Protein AF-A0A5K1JTM7-F1 (afdb_monomer_lite)

Foldseek 3Di:
DDPPPPPPPPDPPPPPDAAADPPDPVVVVVCVVVVHDHPPDDDDDDPPCDDPVNVVVVVVVVVDDDDDPCVVDDPVCPVVVVCVDPVVVVPDD

Sequence (93 aa):
MVEEEEEEEVRPPPPGFLPEWDGTEESFLEALATGRTLRNAPKLFVSATHTYSQQLAEQEYQKKEIRPVEEIVPKQYHEYLEVFSKEASERLP

Structure (mmCIF, N/CA/C/O backbone):
data_AF-A0A5K1JTM7-F1
#
_entry.id   AF-A0A5K1JTM7-F1
#
loop_
_atom_site.group_PDB
_atom_site.id
_atom_site.type_symbol
_atom_site.label_atom_id
_atom_site.label_alt_id
_atom_site.label_comp_id
_atom_site.label_asym_id
_atom_site.label_entity_id
_atom_site.label_seq_id
_atom_site.pdbx_PDB_ins_code
_atom_site.Cartn_x
_atom_site.Cartn_y
_atom_site.Cartn_z
_atom_site.occupancy
_atom_site.B_iso_or_equiv
_atom_site.auth_seq_id
_atom_site.auth_comp_id
_atom_site.auth_asym_id
_atom_site.auth_atom_id
_atom_site.pdbx_PDB_model_num
ATOM 1 N N . MET A 1 1 ? 24.527 2.064 -61.634 1.00 39.34 1 MET A N 1
ATOM 2 C CA . MET A 1 1 ? 24.721 1.002 -60.633 1.00 39.34 1 MET A CA 1
ATOM 3 C C . MET A 1 1 ? 23.727 1.327 -59.546 1.00 39.34 1 MET A C 1
ATOM 5 O O . MET A 1 1 ? 23.856 2.382 -58.945 1.00 39.34 1 MET A O 1
ATOM 9 N N . VAL A 1 2 ? 22.639 0.566 -59.479 1.00 43.09 2 VAL A N 1
ATOM 10 C CA . VAL A 1 2 ? 21.659 0.688 -58.397 1.00 43.09 2 VAL A CA 1
ATOM 11 C C . VAL A 1 2 ? 22.214 -0.204 -57.299 1.00 43.09 2 VAL A C 1
ATOM 13 O O . VAL A 1 2 ? 22.425 -1.388 -57.548 1.00 43.09 2 VAL A O 1
ATOM 16 N N . GLU A 1 3 ? 22.590 0.391 -56.174 1.00 47.50 3 GLU A N 1
ATOM 17 C CA . GLU A 1 3 ? 22.970 -0.353 -54.977 1.00 47.50 3 GLU A CA 1
ATOM 18 C C . GLU A 1 3 ? 21.674 -0.942 -54.417 1.00 47.50 3 GLU A C 1
ATOM 20 O O . GLU A 1 3 ? 20.799 -0.212 -53.959 1.00 47.50 3 GLU A O 1
ATOM 25 N N . GLU A 1 4 ? 21.494 -2.250 -54.593 1.00 49.47 4 GLU A N 1
ATOM 26 C CA . GLU A 1 4 ? 20.444 -3.000 -53.912 1.00 49.47 4 GLU A CA 1
ATOM 27 C C . GLU A 1 4 ? 20.849 -3.072 -52.437 1.00 49.47 4 GLU A C 1
ATOM 29 O O . GLU A 1 4 ? 21.769 -3.802 -52.071 1.00 49.47 4 GLU A O 1
ATOM 34 N N . GLU A 1 5 ? 20.213 -2.250 -51.600 1.00 50.06 5 GLU A N 1
ATOM 35 C CA . GLU A 1 5 ? 20.220 -2.450 -50.153 1.00 50.06 5 GLU A CA 1
ATOM 36 C C . GLU A 1 5 ? 19.532 -3.795 -49.888 1.00 50.06 5 GLU A C 1
ATOM 38 O O . GLU A 1 5 ? 18.318 -3.929 -50.044 1.00 50.06 5 GLU A O 1
ATOM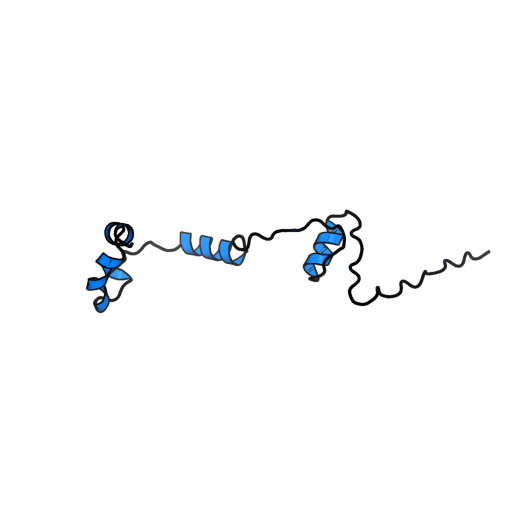 43 N N . GLU A 1 6 ? 20.317 -4.821 -49.553 1.00 51.00 6 GLU A N 1
ATOM 44 C CA . GLU A 1 6 ? 19.787 -6.063 -48.999 1.00 51.00 6 GLU A CA 1
ATOM 45 C C . GLU A 1 6 ? 19.101 -5.714 -47.671 1.00 51.00 6 GLU A C 1
ATOM 47 O O . GLU A 1 6 ? 19.757 -5.519 -46.647 1.00 51.00 6 GLU A O 1
ATOM 52 N N . GLU A 1 7 ? 17.770 -5.602 -47.689 1.00 54.34 7 GLU A N 1
ATOM 53 C CA . GLU A 1 7 ? 16.960 -5.649 -46.474 1.00 54.34 7 GLU A CA 1
ATOM 54 C C . GLU A 1 7 ? 17.216 -7.009 -45.819 1.00 54.34 7 GLU A C 1
ATOM 56 O O . GLU A 1 7 ? 16.674 -8.039 -46.229 1.00 54.34 7 GLU A O 1
ATOM 61 N N . GLU A 1 8 ? 18.106 -7.025 -44.827 1.00 58.19 8 GLU A N 1
ATOM 62 C CA . GLU A 1 8 ? 18.354 -8.194 -43.999 1.00 58.19 8 GLU A CA 1
A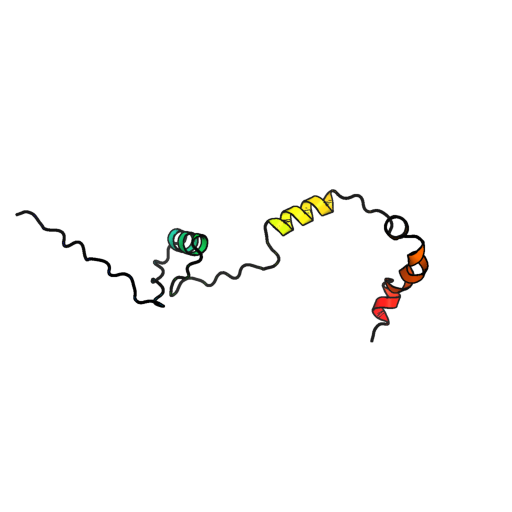TOM 63 C C . GLU A 1 8 ? 17.023 -8.549 -43.322 1.00 58.19 8 GLU A C 1
ATOM 65 O O . GLU A 1 8 ? 16.559 -7.861 -42.412 1.00 58.19 8 GLU A O 1
ATOM 70 N N . GLU A 1 9 ? 16.347 -9.579 -43.834 1.00 51.59 9 GLU A N 1
ATOM 71 C CA . GLU A 1 9 ? 15.064 -10.040 -43.318 1.00 51.59 9 GLU A CA 1
ATOM 72 C C . GLU A 1 9 ? 15.272 -10.480 -41.861 1.00 51.59 9 GLU A C 1
ATOM 74 O O . GLU A 1 9 ? 15.749 -11.588 -41.584 1.00 51.59 9 GLU A O 1
ATOM 79 N N . VAL A 1 10 ? 14.963 -9.580 -40.919 1.00 63.19 10 VAL A N 1
ATOM 80 C CA . VAL A 1 10 ? 15.103 -9.810 -39.479 1.00 63.19 10 VAL A CA 1
ATOM 81 C C . VAL A 1 10 ? 14.112 -10.895 -39.090 1.00 63.19 10 VAL A C 1
ATOM 83 O O . VAL A 1 10 ? 12.951 -10.642 -38.758 1.00 63.19 10 VAL A O 1
ATOM 86 N N . ARG A 1 11 ? 14.569 -12.146 -39.166 1.00 65.31 11 ARG A N 1
ATOM 87 C CA . ARG A 1 11 ? 13.780 -13.299 -38.744 1.00 65.31 11 ARG A CA 1
ATOM 88 C C . ARG A 1 11 ? 13.373 -13.077 -37.290 1.00 65.31 11 ARG A C 1
ATOM 90 O O . ARG A 1 11 ? 14.225 -12.698 -36.479 1.00 65.31 11 ARG A O 1
ATOM 97 N N . PRO A 1 12 ? 12.101 -13.321 -36.934 1.00 62.38 12 PRO A N 1
ATOM 98 C CA . PRO A 1 12 ? 11.675 -13.167 -35.559 1.00 62.38 12 PRO A CA 1
ATOM 99 C C . PRO A 1 12 ? 12.552 -14.059 -34.674 1.00 62.38 12 PRO A C 1
ATOM 101 O O . PRO A 1 12 ? 12.821 -15.213 -35.037 1.00 62.38 12 PRO A O 1
ATOM 104 N N . PRO A 1 13 ? 13.030 -13.535 -33.536 1.00 64.00 13 PRO A N 1
ATOM 105 C CA . PRO A 1 13 ? 13.895 -14.293 -32.658 1.00 64.00 13 PRO A CA 1
ATOM 106 C C . PRO A 1 13 ? 13.177 -15.576 -32.208 1.00 64.00 13 PRO A C 1
ATOM 108 O O . PRO A 1 13 ? 11.948 -15.581 -32.060 1.00 64.00 13 PRO A O 1
ATOM 111 N N . PRO A 1 14 ? 13.912 -16.685 -32.011 1.00 72.50 14 PRO A N 1
ATOM 112 C CA . PRO A 1 14 ? 13.304 -17.945 -31.614 1.00 72.50 14 PRO A CA 1
ATOM 113 C C . PRO A 1 14 ? 12.506 -17.769 -30.311 1.00 72.50 14 PRO A C 1
ATOM 115 O O . PRO A 1 14 ? 12.894 -16.967 -29.456 1.00 72.50 14 PRO A O 1
ATOM 118 N N . PRO A 1 15 ? 11.392 -18.501 -30.127 1.00 63.84 15 PRO A N 1
ATOM 119 C CA . PRO A 1 15 ? 10.565 -18.371 -28.933 1.00 63.84 15 PRO A CA 1
ATOM 120 C C . PRO A 1 15 ? 11.407 -18.573 -27.664 1.00 63.84 15 PRO A C 1
ATOM 122 O O . PRO A 1 15 ? 12.077 -19.591 -27.505 1.00 63.84 15 PRO A O 1
ATOM 125 N N . GLY A 1 16 ? 11.392 -17.572 -26.777 1.00 65.00 16 GLY A N 1
ATOM 126 C CA . GLY A 1 16 ? 12.214 -17.528 -25.559 1.00 65.00 16 GLY A CA 1
ATOM 127 C C . GLY A 1 16 ? 13.516 -16.721 -25.669 1.00 65.00 16 GLY A C 1
ATOM 128 O O . GLY A 1 16 ? 14.222 -16.579 -24.670 1.00 65.00 16 GLY A O 1
ATOM 129 N N . PHE A 1 17 ? 13.839 -16.163 -26.837 1.00 76.62 17 PHE A N 1
ATOM 130 C CA . PHE A 1 17 ? 14.979 -15.265 -27.006 1.00 76.62 17 PHE A CA 1
ATOM 131 C C . PHE A 1 17 ? 14.562 -13.817 -26.728 1.00 76.62 17 PHE A C 1
ATOM 133 O O . PHE A 1 17 ? 13.723 -13.247 -27.423 1.00 76.62 17 PHE A O 1
ATOM 140 N N . LEU A 1 18 ? 15.135 -13.234 -25.674 1.00 80.00 18 LEU A N 1
ATOM 141 C CA . LEU A 1 18 ? 14.939 -11.826 -25.344 1.00 80.00 18 LEU A CA 1
ATOM 142 C C . LEU A 1 18 ? 15.842 -10.966 -26.240 1.00 80.00 18 LEU A C 1
ATOM 144 O O . LEU A 1 18 ? 17.025 -11.301 -26.354 1.00 80.00 18 LEU A O 1
ATOM 148 N N . PRO A 1 19 ? 15.326 -9.880 -26.842 1.00 83.94 19 PRO A N 1
ATOM 149 C CA . PRO A 1 19 ? 16.157 -8.943 -27.586 1.00 83.94 19 PRO A CA 1
ATOM 150 C C . PRO A 1 19 ? 17.217 -8.317 -26.673 1.00 83.94 19 PRO A C 1
ATOM 152 O O . PRO A 1 19 ? 16.984 -8.138 -25.476 1.00 83.94 19 PRO A O 1
ATOM 155 N N . GLU A 1 20 ? 18.378 -8.001 -27.238 1.00 90.12 20 GLU A N 1
ATOM 156 C CA . GLU A 1 20 ? 19.453 -7.294 -26.537 1.00 90.12 20 GLU A CA 1
ATOM 157 C C . GLU A 1 20 ? 19.030 -5.844 -26.265 1.00 90.12 20 GLU A C 1
ATOM 159 O O . GLU A 1 20 ? 18.396 -5.212 -27.110 1.00 90.12 20 GLU A O 1
ATOM 164 N N . TRP A 1 21 ? 19.360 -5.315 -25.088 1.00 90.62 21 TRP A N 1
ATOM 165 C CA . TRP A 1 21 ? 19.156 -3.899 -24.799 1.00 90.62 21 TRP A CA 1
ATOM 166 C C . TRP A 1 21 ? 20.231 -3.042 -25.477 1.00 90.62 21 TRP A C 1
ATOM 168 O O . TRP A 1 21 ? 21.421 -3.317 -25.341 1.00 90.62 21 TRP A O 1
ATOM 178 N N . ASP A 1 22 ? 19.816 -1.982 -26.170 1.00 91.19 22 ASP A N 1
ATOM 179 C CA . ASP A 1 22 ? 20.703 -1.054 -26.890 1.00 91.19 22 ASP A CA 1
ATOM 180 C C . ASP A 1 22 ? 21.381 -0.003 -25.983 1.00 91.19 22 ASP A C 1
ATOM 182 O O . ASP A 1 22 ? 22.174 0.811 -26.454 1.00 91.19 22 ASP A O 1
ATOM 186 N N . GLY A 1 23 ? 21.086 -0.017 -24.679 1.00 89.62 23 GLY A N 1
ATOM 187 C CA . GLY A 1 23 ? 21.632 0.921 -23.697 1.00 89.62 23 GLY A CA 1
ATOM 188 C C . GLY A 1 23 ? 20.878 2.249 -23.591 1.00 89.62 23 GLY A C 1
ATOM 189 O O . GLY A 1 23 ? 21.278 3.097 -22.790 1.00 89.62 23 GLY A O 1
ATOM 190 N N . THR A 1 24 ? 19.801 2.447 -24.359 1.00 91.62 24 THR A N 1
ATOM 191 C CA . THR A 1 24 ? 18.986 3.668 -24.309 1.00 91.62 24 THR A CA 1
ATOM 192 C C . THR A 1 24 ? 17.827 3.540 -23.320 1.00 91.62 24 THR A C 1
ATOM 194 O O . THR A 1 24 ? 17.247 2.471 -23.123 1.00 91.62 24 THR A O 1
ATOM 197 N N . GLU A 1 25 ? 17.475 4.648 -22.665 1.00 86.38 25 GLU A N 1
ATOM 198 C CA . GLU A 1 25 ? 16.323 4.689 -21.756 1.00 86.38 25 GLU A CA 1
ATOM 199 C C . GLU A 1 25 ? 14.999 4.501 -22.513 1.00 86.38 25 GLU A C 1
ATOM 201 O O . GLU A 1 25 ? 14.093 3.835 -22.019 1.00 86.38 25 GLU A O 1
ATOM 206 N N . GLU A 1 26 ? 14.906 5.022 -23.738 1.00 89.25 26 GLU A N 1
ATOM 207 C CA . GLU A 1 26 ? 13.702 4.956 -24.570 1.00 89.25 26 GLU A CA 1
ATOM 208 C C . GLU A 1 26 ? 13.323 3.511 -24.918 1.00 89.25 26 GLU A C 1
ATOM 210 O O . GLU A 1 26 ? 12.187 3.103 -24.666 1.00 89.25 26 GLU A O 1
ATOM 215 N N . SER A 1 27 ? 14.283 2.705 -25.391 1.00 87.88 27 SER A N 1
ATOM 216 C CA . SER A 1 27 ? 14.042 1.293 -25.726 1.00 87.88 27 SER A CA 1
ATOM 217 C C . SER A 1 27 ? 13.646 0.467 -24.497 1.00 87.88 27 SER A C 1
ATOM 219 O O . SER A 1 27 ? 12.822 -0.451 -24.574 1.00 87.88 27 SER A O 1
ATOM 221 N N . PHE A 1 28 ? 14.201 0.815 -23.331 1.00 87.00 28 PHE A N 1
ATOM 222 C CA . PHE A 1 28 ? 13.887 0.163 -22.070 1.00 87.00 28 PHE A CA 1
ATOM 223 C C . PHE A 1 28 ? 12.460 0.480 -21.612 1.00 87.00 28 PHE A C 1
ATOM 225 O O . PHE A 1 28 ? 11.707 -0.436 -21.272 1.00 87.00 28 PHE A O 1
ATOM 232 N N . LEU A 1 29 ? 12.065 1.756 -21.640 1.00 86.44 29 LEU A N 1
ATOM 233 C CA . LEU A 1 29 ? 10.715 2.190 -21.273 1.00 86.44 29 LEU A CA 1
ATOM 234 C C . LEU A 1 29 ? 9.653 1.644 -22.235 1.00 86.44 29 LEU A C 1
ATOM 236 O O . LEU A 1 29 ? 8.593 1.204 -21.784 1.00 86.44 29 LEU A O 1
ATOM 240 N N . GLU A 1 30 ? 9.938 1.607 -23.536 1.00 88.94 30 GLU A N 1
ATOM 241 C CA . GLU A 1 30 ? 9.039 1.034 -24.544 1.00 88.94 30 GLU A CA 1
ATOM 242 C C . GLU A 1 30 ? 8.825 -0.475 -24.331 1.00 88.94 30 GLU A C 1
ATOM 244 O O . GLU A 1 30 ? 7.685 -0.966 -24.335 1.00 88.94 30 GLU A O 1
ATOM 249 N N . ALA A 1 31 ? 9.909 -1.219 -24.075 1.00 87.25 31 ALA A N 1
ATOM 250 C CA . ALA A 1 31 ? 9.829 -2.645 -23.772 1.00 87.25 31 ALA A CA 1
ATOM 251 C C . ALA A 1 31 ? 8.971 -2.900 -22.522 1.00 87.25 31 ALA A C 1
ATOM 253 O O . ALA A 1 31 ? 8.097 -3.771 -22.549 1.00 87.25 31 ALA A O 1
ATOM 254 N N . LEU A 1 32 ? 9.151 -2.099 -21.466 1.00 83.75 32 LEU A N 1
ATOM 255 C CA . LEU A 1 32 ? 8.362 -2.188 -20.234 1.00 83.75 32 LEU A CA 1
ATOM 256 C C . LEU A 1 32 ? 6.887 -1.854 -20.444 1.00 83.75 32 LEU A C 1
ATOM 258 O O . LEU A 1 32 ? 6.030 -2.582 -19.942 1.00 83.75 32 LEU A O 1
ATOM 262 N N . ALA A 1 33 ? 6.582 -0.797 -21.202 1.00 85.06 33 ALA A N 1
ATOM 263 C CA . ALA A 1 33 ? 5.207 -0.425 -21.536 1.00 85.06 33 ALA A CA 1
ATOM 264 C C . ALA A 1 33 ? 4.473 -1.561 -22.270 1.0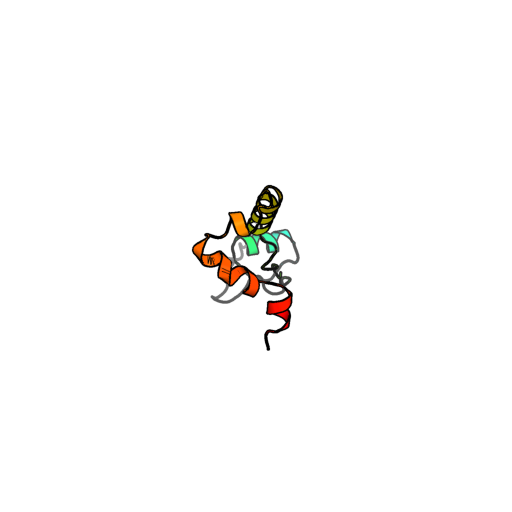0 85.06 33 ALA A C 1
ATOM 266 O O . ALA A 1 33 ? 3.270 -1.750 -22.099 1.00 85.06 33 ALA A O 1
ATOM 267 N N . THR A 1 34 ? 5.223 -2.365 -23.027 1.00 86.06 34 THR A N 1
ATOM 268 C CA . THR A 1 34 ? 4.721 -3.531 -23.766 1.00 86.06 34 THR A CA 1
ATOM 269 C C . THR A 1 34 ? 4.809 -4.839 -22.957 1.00 86.06 34 THR A C 1
ATOM 271 O O . THR A 1 34 ? 4.480 -5.912 -23.463 1.00 86.06 34 THR A O 1
ATOM 274 N N . GLY A 1 35 ? 5.257 -4.790 -21.696 1.00 81.81 35 GLY A N 1
ATOM 275 C CA . GLY A 1 35 ? 5.405 -5.963 -20.825 1.00 81.81 35 GLY A CA 1
ATOM 276 C C . GLY A 1 35 ? 6.518 -6.933 -21.248 1.00 81.81 35 GLY A C 1
ATOM 277 O O . GLY A 1 35 ? 6.484 -8.109 -20.882 1.00 81.81 35 GLY A O 1
ATOM 278 N N . ARG A 1 36 ? 7.489 -6.468 -22.041 1.00 83.12 36 ARG A N 1
ATOM 279 C CA . ARG A 1 36 ? 8.642 -7.245 -22.515 1.00 83.12 36 ARG A CA 1
ATOM 280 C C . ARG A 1 36 ? 9.865 -6.996 -21.637 1.00 83.12 36 ARG A C 1
ATOM 282 O O . ARG A 1 36 ? 10.032 -5.933 -21.049 1.00 83.12 36 ARG A O 1
ATOM 289 N N . THR A 1 37 ? 10.752 -7.983 -21.591 1.00 84.31 37 THR A N 1
ATOM 290 C CA . THR A 1 37 ? 12.069 -7.864 -20.963 1.00 84.31 37 THR A CA 1
ATOM 291 C C . THR A 1 37 ? 13.157 -7.904 -22.030 1.00 84.31 37 THR A C 1
ATOM 293 O O . THR A 1 37 ? 13.039 -8.619 -23.025 1.00 84.31 37 THR A O 1
ATOM 296 N N . LEU A 1 38 ? 14.217 -7.123 -21.828 1.00 87.69 38 LEU A N 1
ATOM 297 C CA . LEU A 1 38 ? 15.395 -7.108 -22.694 1.00 87.69 38 LEU A CA 1
ATOM 298 C C . LEU A 1 38 ? 16.566 -7.783 -21.976 1.00 87.69 38 LEU A C 1
ATOM 300 O O . LEU A 1 38 ? 16.711 -7.687 -20.752 1.00 87.69 38 LEU A O 1
ATOM 304 N N . ARG A 1 39 ? 17.406 -8.489 -22.731 1.00 88.12 39 ARG A N 1
ATOM 305 C CA . ARG A 1 39 ? 18.645 -9.073 -22.216 1.00 88.12 39 ARG A CA 1
ATOM 306 C C . ARG A 1 39 ? 19.623 -7.944 -21.881 1.00 88.12 39 ARG A C 1
ATOM 308 O O . ARG A 1 39 ? 19.715 -6.968 -22.614 1.00 88.12 39 ARG A O 1
ATOM 315 N N . ASN A 1 40 ? 20.330 -8.080 -20.760 1.00 88.56 40 ASN A N 1
ATOM 316 C CA . ASN A 1 40 ? 21.301 -7.103 -20.247 1.00 88.56 40 ASN A CA 1
ATOM 317 C C . ASN A 1 40 ? 20.735 -5.711 -19.896 1.00 88.56 40 ASN A C 1
ATOM 319 O O . ASN A 1 40 ? 21.492 -4.850 -19.455 1.00 88.56 40 ASN A O 1
ATOM 323 N N . ALA A 1 41 ? 19.415 -5.512 -19.985 1.00 87.25 41 ALA A N 1
ATOM 324 C CA . ALA A 1 41 ? 18.764 -4.331 -19.438 1.00 87.25 41 ALA A CA 1
ATOM 325 C C . ALA A 1 41 ? 18.846 -4.284 -17.901 1.00 87.25 41 ALA A C 1
ATOM 327 O O . ALA A 1 41 ? 18.867 -5.334 -17.240 1.00 87.25 41 ALA A O 1
ATOM 328 N N . PRO A 1 42 ? 18.853 -3.079 -17.305 1.00 84.81 42 PRO A N 1
ATOM 329 C CA . PRO A 1 42 ? 18.787 -2.914 -15.865 1.00 84.81 42 PRO A CA 1
ATOM 330 C C . PRO A 1 42 ? 17.509 -3.552 -15.315 1.00 84.81 42 PRO A C 1
ATOM 332 O O . PRO A 1 42 ? 16.417 -3.421 -15.868 1.00 84.81 42 PRO A O 1
ATOM 335 N N . LYS A 1 43 ? 17.633 -4.244 -14.182 1.00 78.81 43 LYS A N 1
ATOM 336 C CA . LYS A 1 43 ? 16.468 -4.758 -13.458 1.00 78.81 43 LYS A CA 1
ATOM 337 C C . LYS A 1 43 ? 15.820 -3.602 -12.707 1.00 78.81 43 LYS A C 1
ATOM 339 O O . LYS A 1 43 ? 16.370 -3.134 -11.712 1.00 78.81 43 LYS A O 1
ATOM 344 N N . LEU A 1 44 ? 14.650 -3.165 -13.161 1.00 71.81 44 LEU A N 1
ATOM 345 C CA . LEU A 1 44 ? 13.813 -2.274 -12.368 1.00 71.81 44 LEU A CA 1
ATOM 346 C C . LEU A 1 44 ? 13.123 -3.069 -11.266 1.00 71.81 44 LEU A C 1
ATOM 348 O O . LEU A 1 44 ? 12.377 -4.014 -11.520 1.00 71.81 44 LEU A O 1
ATOM 352 N N . PHE A 1 45 ? 13.351 -2.642 -10.033 1.00 65.56 45 PHE A N 1
ATOM 353 C CA . PHE A 1 45 ? 12.539 -3.043 -8.901 1.00 65.56 45 PHE A CA 1
ATOM 354 C C . PHE A 1 45 ? 11.474 -1.972 -8.723 1.00 65.56 45 PHE A C 1
ATOM 356 O O . PHE A 1 45 ? 11.759 -0.877 -8.243 1.00 65.56 45 PHE A O 1
ATOM 363 N N . VAL A 1 46 ? 10.247 -2.270 -9.140 1.00 65.31 46 VAL A N 1
ATOM 364 C CA . VAL A 1 46 ? 9.111 -1.435 -8.755 1.00 65.31 46 VAL A CA 1
ATOM 365 C C . VAL A 1 46 ? 8.889 -1.684 -7.271 1.00 65.31 46 VAL A C 1
ATOM 367 O O . VAL A 1 46 ? 8.631 -2.818 -6.858 1.00 65.31 46 VAL A O 1
ATOM 370 N N . SER A 1 47 ? 9.023 -0.646 -6.449 1.00 59.38 47 SER A N 1
ATOM 371 C CA . SER A 1 47 ? 8.577 -0.731 -5.066 1.00 59.38 47 SER A CA 1
ATOM 372 C C . SER A 1 47 ? 7.073 -1.005 -5.090 1.00 59.38 47 SER A C 1
ATOM 374 O O . SER A 1 47 ? 6.275 -0.173 -5.517 1.00 59.38 47 SER A O 1
ATOM 376 N N . ALA A 1 48 ? 6.671 -2.199 -4.648 1.00 64.56 48 ALA A N 1
ATOM 377 C CA . ALA A 1 48 ? 5.264 -2.615 -4.629 1.00 64.56 48 ALA A CA 1
ATOM 378 C C . ALA A 1 48 ? 4.369 -1.639 -3.835 1.00 64.56 48 ALA A C 1
ATOM 380 O O . ALA A 1 48 ? 3.158 -1.594 -4.025 1.00 64.56 48 ALA A O 1
ATOM 381 N N . THR A 1 49 ? 4.986 -0.832 -2.972 1.00 60.59 49 THR A N 1
ATOM 382 C CA . THR A 1 49 ? 4.378 0.173 -2.099 1.00 60.59 49 THR A CA 1
ATOM 383 C C . THR A 1 49 ? 4.574 1.611 -2.601 1.00 60.59 49 THR A C 1
ATOM 385 O O . THR A 1 49 ? 4.591 2.542 -1.799 1.00 60.59 49 THR A O 1
ATOM 388 N N . HIS A 1 50 ? 4.824 1.833 -3.892 1.00 67.00 50 HIS A N 1
ATOM 389 C CA . HIS A 1 50 ? 4.803 3.184 -4.461 1.00 67.00 50 HIS A CA 1
ATOM 390 C C . HIS A 1 50 ? 4.042 3.192 -5.782 1.00 67.00 50 HIS A C 1
ATOM 392 O O . HIS A 1 50 ? 4.574 3.447 -6.859 1.00 67.00 50 HIS A O 1
ATOM 398 N N . THR A 1 51 ? 2.762 2.848 -5.681 1.00 81.69 51 THR A N 1
ATOM 399 C CA . THR A 1 51 ? 1.837 2.851 -6.814 1.00 81.69 51 THR A CA 1
ATOM 400 C C . THR A 1 51 ? 1.061 4.163 -6.870 1.00 81.69 51 THR A C 1
ATOM 402 O O . THR A 1 51 ? 0.815 4.806 -5.849 1.00 81.69 51 THR A O 1
ATOM 405 N N . TYR A 1 52 ? 0.606 4.542 -8.063 1.00 81.12 52 TYR A N 1
ATOM 406 C CA . TYR A 1 52 ? -0.266 5.708 -8.240 1.00 81.12 52 TYR A CA 1
ATOM 407 C C . TYR A 1 52 ? -1.551 5.607 -7.395 1.00 81.12 52 TYR A C 1
ATOM 409 O O . TYR A 1 52 ? -1.976 6.577 -6.772 1.00 81.12 52 TYR A O 1
ATOM 417 N N . SER A 1 53 ? -2.124 4.405 -7.279 1.00 83.31 53 SER A N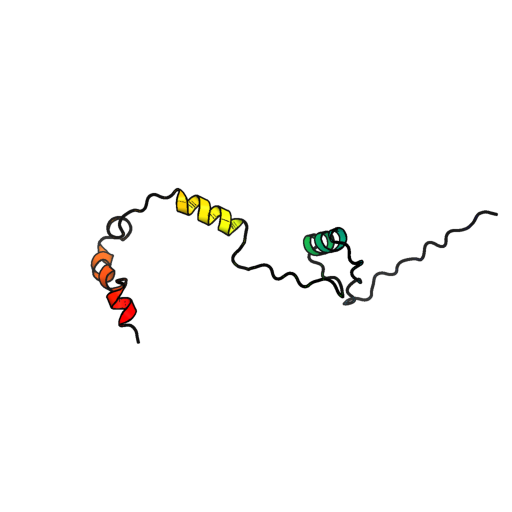 1
ATOM 418 C CA . SER A 1 53 ? -3.264 4.131 -6.395 1.00 83.31 53 SER A CA 1
ATOM 419 C C . SER A 1 53 ? -2.973 4.438 -4.929 1.00 83.31 53 SER A C 1
ATOM 421 O O . SER A 1 53 ? -3.850 4.933 -4.226 1.00 83.31 53 SER A O 1
ATOM 423 N N . GLN A 1 54 ? -1.750 4.179 -4.465 1.00 85.00 54 GLN A N 1
ATOM 424 C CA . GLN A 1 54 ? -1.360 4.500 -3.100 1.00 85.00 54 GLN A CA 1
ATOM 425 C C . GLN A 1 54 ? -1.254 6.011 -2.884 1.00 85.00 54 GLN A C 1
ATOM 427 O O . GLN A 1 54 ? -1.773 6.502 -1.888 1.00 85.00 54 GLN A O 1
ATOM 432 N N . GLN A 1 55 ? -0.677 6.757 -3.832 1.00 85.44 55 GLN A N 1
ATOM 433 C CA . GLN A 1 55 ? -0.624 8.222 -3.745 1.00 85.44 55 GLN A CA 1
ATOM 434 C C . GLN A 1 55 ? -2.032 8.833 -3.664 1.00 85.44 55 GLN A C 1
ATOM 436 O O . GLN A 1 55 ? -2.277 9.738 -2.867 1.00 85.44 55 GLN A O 1
ATOM 441 N N . LEU A 1 56 ? -2.982 8.309 -4.448 1.00 89.50 56 LEU A N 1
ATOM 442 C CA . LEU A 1 56 ? -4.386 8.719 -4.365 1.00 89.50 56 LEU A CA 1
ATOM 443 C C . LEU A 1 56 ? -5.006 8.367 -3.007 1.00 89.50 56 LEU A C 1
ATOM 445 O O . LEU A 1 56 ? -5.677 9.204 -2.405 1.00 89.50 56 LEU A O 1
ATOM 449 N N . ALA A 1 57 ? -4.762 7.155 -2.501 1.00 88.44 57 ALA A N 1
ATOM 450 C CA . ALA A 1 57 ? -5.266 6.724 -1.199 1.00 88.44 57 ALA A CA 1
ATOM 451 C C . ALA A 1 57 ? -4.720 7.589 -0.050 1.00 88.44 57 ALA A C 1
ATOM 453 O O . ALA A 1 57 ? -5.475 7.947 0.852 1.00 88.44 57 ALA A O 1
ATOM 454 N N . GLU A 1 58 ? -3.442 7.967 -0.103 1.00 88.94 58 GLU A N 1
ATOM 455 C CA . GLU A 1 58 ? -2.800 8.861 0.864 1.00 88.94 58 GLU A CA 1
ATOM 456 C C . GLU A 1 58 ? -3.393 10.275 0.801 1.00 88.94 58 GLU A C 1
ATOM 458 O O . GLU A 1 58 ? -3.748 10.828 1.841 1.00 88.94 58 GLU A O 1
ATOM 463 N N . GLN A 1 59 ? -3.587 10.846 -0.394 1.00 89.38 59 GLN A N 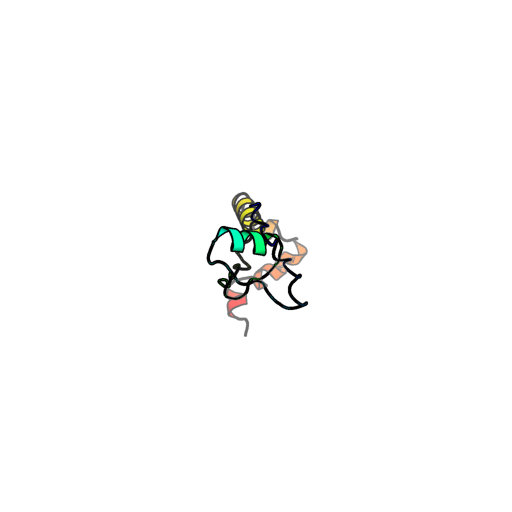1
ATOM 464 C CA . GLN A 1 59 ? -4.241 12.154 -0.541 1.00 89.38 59 GLN A CA 1
ATOM 465 C C . GLN A 1 59 ? -5.666 12.156 0.020 1.00 89.38 59 GLN A C 1
ATOM 467 O O . GLN A 1 59 ? -6.059 13.102 0.700 1.00 89.38 59 GLN A O 1
ATOM 472 N N . GLU A 1 60 ? -6.440 11.103 -0.245 1.00 87.50 60 GLU A N 1
ATOM 473 C CA . GLU A 1 60 ? -7.787 10.953 0.309 1.00 87.50 60 GLU A CA 1
ATOM 474 C C . GLU A 1 60 ? -7.761 10.724 1.822 1.00 87.50 60 GLU A C 1
ATOM 476 O O . GLU A 1 60 ? -8.635 11.217 2.531 1.00 87.50 60 GLU A O 1
ATOM 481 N N . TYR A 1 61 ? -6.756 10.019 2.345 1.00 85.25 61 TYR A N 1
ATOM 482 C CA . TYR A 1 61 ? -6.584 9.838 3.784 1.00 85.25 61 TYR A CA 1
ATOM 483 C C . TYR A 1 61 ? -6.320 11.168 4.497 1.00 85.25 61 TYR A C 1
ATOM 485 O O . TYR A 1 61 ? -6.948 11.436 5.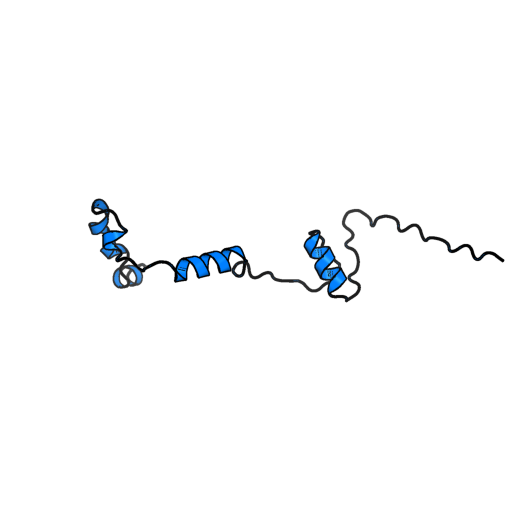516 1.00 85.25 61 TYR A O 1
ATOM 493 N N . GLN A 1 62 ? -5.480 12.038 3.928 1.00 84.69 62 GLN A N 1
ATOM 494 C CA . GLN A 1 62 ? -5.183 13.358 4.503 1.00 84.69 62 GLN A CA 1
ATOM 495 C C . GLN A 1 62 ? -6.396 14.300 4.539 1.00 84.69 62 GLN A C 1
ATOM 497 O O . GLN A 1 62 ? -6.443 15.217 5.354 1.00 84.69 62 GLN A O 1
ATOM 502 N N . LYS A 1 63 ? -7.385 14.090 3.661 1.00 87.38 63 LYS A N 1
ATOM 503 C CA . LYS A 1 63 ? -8.627 14.880 3.633 1.00 87.38 63 LYS A CA 1
ATOM 504 C C . LYS A 1 63 ? -9.665 14.404 4.650 1.00 87.38 63 LYS A C 1
ATOM 506 O O . LYS A 1 63 ? -10.625 15.129 4.906 1.00 87.38 63 LYS A O 1
ATOM 511 N N . LYS A 1 64 ? -9.534 13.184 5.182 1.00 81.25 64 LYS A N 1
ATOM 512 C CA . LYS A 1 64 ? -10.513 12.618 6.116 1.00 81.25 64 LYS A CA 1
ATOM 513 C C . LYS A 1 64 ? -10.339 13.246 7.491 1.00 81.25 64 LYS A C 1
ATOM 515 O O . LYS A 1 64 ? -9.245 13.274 8.043 1.00 81.25 64 LYS A O 1
ATOM 520 N N . GLU A 1 65 ? -11.446 13.694 8.065 1.00 80.69 65 GLU A N 1
ATOM 521 C CA . GLU A 1 65 ? -11.479 14.113 9.459 1.00 80.69 65 GLU A CA 1
ATOM 522 C C . GLU A 1 65 ? -11.322 12.887 10.370 1.00 80.69 65 GLU A C 1
ATOM 524 O O . GLU A 1 65 ? -11.990 11.861 10.188 1.00 80.69 65 GLU A O 1
ATOM 529 N N . ILE A 1 66 ? -10.400 12.976 11.331 1.00 81.44 66 ILE A N 1
ATOM 530 C CA . ILE A 1 66 ? -10.129 11.894 12.278 1.00 81.44 66 ILE A CA 1
ATOM 531 C C . ILE A 1 66 ? -11.268 11.874 13.294 1.00 81.44 66 ILE A C 1
ATOM 533 O O . ILE A 1 66 ? -11.335 12.716 14.188 1.00 81.44 66 ILE A O 1
ATOM 537 N N . ARG A 1 67 ? -12.170 10.903 13.145 1.00 87.50 67 ARG A N 1
ATOM 538 C CA . ARG A 1 67 ? -13.251 10.655 14.102 1.00 87.50 67 ARG A CA 1
ATOM 539 C C . ARG A 1 67 ? -12.780 9.737 15.232 1.00 87.50 67 ARG A C 1
ATOM 541 O O . ARG A 1 67 ? -11.943 8.863 14.984 1.00 87.50 67 ARG A O 1
ATOM 548 N N . PRO A 1 68 ? -13.309 9.908 16.455 1.00 87.25 68 PRO A N 1
ATOM 549 C CA . PRO A 1 68 ? -12.996 9.026 17.569 1.00 87.25 68 PRO A CA 1
ATOM 550 C C . PRO A 1 68 ? -13.477 7.599 17.286 1.00 87.25 68 PRO A C 1
ATOM 552 O O . PRO A 1 68 ? -14.482 7.376 16.603 1.00 87.25 68 PRO A O 1
ATOM 555 N N . VAL A 1 69 ? -12.744 6.616 17.808 1.00 84.69 69 VAL A N 1
ATOM 556 C CA . VAL A 1 69 ? -12.997 5.192 17.541 1.00 84.69 69 VAL A CA 1
ATOM 557 C C . VAL A 1 69 ? -14.387 4.788 18.036 1.00 84.69 69 VAL A C 1
ATOM 559 O O . VAL A 1 69 ? -15.076 4.016 17.375 1.00 84.69 69 VAL A O 1
ATOM 562 N N . GLU A 1 70 ? -14.841 5.377 19.138 1.00 86.31 70 GLU A N 1
ATOM 563 C CA . GLU A 1 70 ? -16.149 5.151 19.752 1.00 86.31 70 GLU A CA 1
ATOM 564 C C . GLU A 1 70 ? -17.317 5.564 18.842 1.00 86.31 70 GLU A C 1
ATOM 566 O O . GLU A 1 70 ? -18.405 4.998 18.942 1.00 86.31 70 GLU A O 1
ATOM 571 N N . GLU A 1 71 ? -17.103 6.535 17.948 1.00 87.62 71 GLU A N 1
ATOM 572 C CA . GLU A 1 71 ? -18.105 6.984 16.973 1.00 87.62 71 GLU A CA 1
ATOM 573 C C . GLU A 1 71 ? -18.108 6.108 15.713 1.00 87.62 71 GLU A C 1
ATOM 575 O O . GLU A 1 71 ? -19.148 5.899 15.089 1.00 87.62 71 GLU A O 1
ATOM 580 N N . ILE A 1 72 ? -16.941 5.577 15.339 1.00 88.38 72 ILE A N 1
ATOM 581 C CA . ILE A 1 72 ? -16.778 4.721 14.159 1.00 88.38 72 ILE A CA 1
ATOM 582 C C . ILE A 1 72 ? -17.265 3.296 14.452 1.00 88.38 72 ILE A C 1
ATOM 584 O O . ILE A 1 72 ? -17.881 2.656 13.596 1.00 88.38 72 ILE A O 1
ATOM 588 N N . VAL A 1 73 ? -16.966 2.786 15.648 1.00 88.75 73 VAL A N 1
ATOM 589 C CA . VAL A 1 73 ? -17.244 1.406 16.046 1.00 88.75 73 VAL A CA 1
ATOM 590 C C . VAL A 1 73 ? -18.669 1.297 16.599 1.00 88.75 73 VAL A C 1
ATOM 592 O O . VAL A 1 73 ? -19.054 2.080 17.470 1.00 88.75 73 VAL A O 1
ATOM 595 N N . PRO A 1 74 ? -19.469 0.311 16.151 1.00 92.19 74 PRO A N 1
ATOM 596 C CA . PRO A 1 74 ? -20.797 0.086 16.706 1.00 92.19 74 PRO A CA 1
ATOM 597 C C . PRO A 1 74 ? -20.752 -0.192 18.210 1.00 92.19 74 PRO A C 1
ATOM 599 O O . PRO A 1 74 ? -19.859 -0.886 18.697 1.00 92.19 74 PRO A O 1
ATOM 602 N N . LYS A 1 75 ? -21.773 0.279 18.934 1.00 90.81 75 LYS A N 1
ATOM 603 C CA . LYS A 1 75 ? -21.856 0.174 20.402 1.00 90.81 75 LYS A CA 1
ATOM 604 C C . LYS A 1 75 ? -21.684 -1.252 20.927 1.00 90.81 75 LYS A C 1
ATOM 606 O O . LYS A 1 75 ? -21.111 -1.435 21.992 1.00 90.81 75 LYS A O 1
ATOM 611 N N . GLN A 1 76 ? -22.144 -2.258 20.180 1.00 91.75 76 GLN A N 1
ATOM 612 C CA . GLN A 1 76 ? -22.013 -3.667 20.570 1.00 91.75 76 GLN A CA 1
ATOM 613 C C . GLN A 1 76 ? -20.555 -4.127 20.702 1.00 91.75 76 GLN A C 1
ATOM 615 O O . GLN A 1 76 ? -20.293 -5.113 21.379 1.00 91.75 76 GLN A O 1
ATOM 620 N N . TYR A 1 77 ? -19.618 -3.435 20.054 1.00 89.50 77 TYR A N 1
ATOM 621 C CA . TYR A 1 77 ? -18.202 -3.790 20.061 1.00 89.50 77 TYR A CA 1
ATOM 622 C C . TYR A 1 77 ? -17.355 -2.894 20.967 1.00 89.50 77 TYR A C 1
ATOM 624 O O . TYR A 1 77 ? -16.137 -3.055 21.005 1.00 89.50 77 TYR A O 1
ATOM 632 N N . HIS A 1 78 ? -17.970 -1.965 21.706 1.00 90.00 78 HIS A N 1
ATOM 633 C CA . HIS A 1 78 ? -17.237 -1.062 22.599 1.00 90.00 78 HIS A CA 1
ATOM 634 C C . HIS A 1 78 ? -16.499 -1.819 23.708 1.00 90.00 78 HIS A C 1
ATOM 636 O O . HIS A 1 78 ? -15.389 -1.439 24.065 1.00 90.00 78 HIS A O 1
ATOM 642 N N . GLU A 1 79 ? -17.050 -2.948 24.160 1.00 89.12 79 GLU A N 1
ATOM 643 C CA . GLU A 1 79 ? -16.418 -3.845 25.141 1.00 89.12 79 GLU A CA 1
ATOM 644 C C . GLU A 1 79 ? -15.067 -4.410 24.666 1.00 89.12 79 GLU A C 1
ATOM 646 O O . GLU A 1 79 ? -14.229 -4.779 25.483 1.00 89.12 79 GLU A O 1
ATOM 651 N N . TYR A 1 80 ? -14.818 -4.450 23.352 1.00 86.62 80 TYR A N 1
ATOM 652 C CA . TYR A 1 80 ? -13.578 -4.979 22.778 1.00 86.62 80 TYR A CA 1
ATOM 653 C C . TYR A 1 80 ? -12.560 -3.896 22.415 1.00 86.62 80 TYR A C 1
ATOM 655 O O . TYR A 1 80 ? -11.472 -4.228 21.945 1.00 86.62 80 TYR A O 1
ATOM 663 N N . LEU A 1 81 ? -12.870 -2.611 22.624 1.00 86.56 81 LEU A N 1
ATOM 664 C CA . LEU A 1 81 ? -11.940 -1.523 22.302 1.00 86.56 81 LEU A CA 1
ATOM 665 C C . LEU A 1 81 ? -10.635 -1.634 23.097 1.00 86.56 81 LEU A C 1
ATOM 667 O O . LEU A 1 81 ? -9.562 -1.370 22.557 1.00 86.56 81 LEU A O 1
ATOM 671 N N . GLU A 1 82 ? -10.712 -2.113 24.339 1.00 84.50 82 GLU A N 1
ATOM 672 C CA . GLU A 1 82 ? -9.546 -2.331 25.202 1.00 84.50 82 GLU A CA 1
ATOM 673 C C . GLU A 1 82 ? -8.550 -3.346 24.618 1.00 84.50 82 GLU A C 1
ATOM 675 O O . GLU A 1 82 ? -7.344 -3.226 24.846 1.00 84.50 82 GLU A O 1
ATOM 680 N N . VAL A 1 83 ? -9.019 -4.303 23.808 1.00 83.81 83 VAL A N 1
ATOM 681 C CA . VAL A 1 83 ? -8.166 -5.312 23.152 1.00 83.81 83 VAL A CA 1
ATOM 682 C C . VAL A 1 83 ? -7.252 -4.678 22.101 1.00 83.81 83 VAL A C 1
ATOM 684 O O . VAL A 1 83 ? -6.152 -5.168 21.860 1.00 83.81 83 VAL A O 1
ATOM 687 N N . PHE A 1 84 ? -7.674 -3.560 21.507 1.00 82.50 84 PHE A N 1
ATOM 688 C CA . PHE A 1 84 ? -6.883 -2.800 20.538 1.00 82.50 84 PHE A CA 1
ATOM 689 C C . PHE A 1 84 ? -6.011 -1.723 21.195 1.00 82.50 84 PHE A C 1
ATOM 691 O O . PHE A 1 84 ? -5.360 -0.942 20.499 1.00 82.50 84 PHE A O 1
ATOM 698 N N . SER A 1 85 ? -5.981 -1.664 22.531 1.00 85.31 85 SER A N 1
ATOM 699 C CA . SER A 1 85 ? -5.089 -0.755 23.241 1.00 85.31 85 SER A CA 1
ATOM 700 C C . SER A 1 85 ? -3.627 -1.149 23.029 1.00 85.31 85 SER A C 1
ATOM 702 O O . SER A 1 85 ? -3.270 -2.322 22.890 1.00 85.31 85 SER A O 1
ATOM 704 N N . LYS A 1 86 ? -2.750 -0.144 23.047 1.00 84.62 86 LYS A N 1
ATOM 705 C CA . LYS A 1 86 ? -1.304 -0.354 22.935 1.00 84.62 86 LYS A CA 1
ATOM 706 C C . LYS A 1 86 ? -0.787 -1.291 24.034 1.00 84.62 86 LYS A C 1
ATOM 708 O O . LYS A 1 86 ? 0.004 -2.183 23.761 1.00 84.62 86 LYS A O 1
ATOM 713 N N . GLU A 1 87 ? -1.297 -1.127 25.252 1.00 87.12 87 GLU A N 1
ATOM 714 C CA . GLU A 1 87 ? -0.947 -1.954 26.409 1.00 87.12 87 GLU A CA 1
ATOM 715 C C . GLU A 1 87 ? -1.360 -3.419 26.226 1.00 87.12 87 GLU A C 1
ATOM 717 O O . GLU A 1 87 ? -0.609 -4.321 26.593 1.00 87.12 87 GLU A O 1
ATOM 722 N N . ALA A 1 88 ? -2.537 -3.676 25.643 1.00 84.00 88 ALA A N 1
ATOM 723 C CA . ALA A 1 88 ? -2.963 -5.031 25.307 1.00 84.00 88 ALA A CA 1
ATOM 724 C C . ALA A 1 88 ? -2.093 -5.632 24.193 1.00 84.00 88 ALA A C 1
ATOM 726 O O . ALA A 1 88 ? -1.691 -6.789 24.302 1.00 84.00 88 ALA A O 1
ATOM 727 N N . SER A 1 89 ? -1.739 -4.840 23.174 1.00 82.56 89 SER A N 1
ATOM 728 C CA . SER A 1 89 ? -0.847 -5.273 22.090 1.00 82.56 89 SER A CA 1
ATOM 729 C C . SER A 1 89 ? 0.546 -5.658 22.590 1.00 82.56 89 SER A C 1
ATOM 731 O O . SER A 1 89 ? 1.118 -6.621 22.092 1.00 82.56 89 SER A O 1
ATOM 733 N N . GLU A 1 90 ? 1.102 -4.922 23.553 1.00 86.19 90 GLU A N 1
ATOM 734 C CA . GLU A 1 90 ? 2.429 -5.193 24.128 1.00 86.19 90 GLU A CA 1
ATOM 735 C C . GLU A 1 90 ? 2.448 -6.446 25.022 1.00 86.19 90 GLU A C 1
ATOM 737 O O . GLU A 1 90 ? 3.513 -7.000 25.284 1.00 86.19 90 GLU A O 1
ATOM 742 N N . ARG A 1 91 ? 1.279 -6.905 25.487 1.00 83.81 91 ARG A N 1
ATOM 743 C CA . ARG A 1 91 ? 1.120 -8.135 26.283 1.00 83.81 91 ARG A CA 1
ATOM 744 C C . ARG A 1 91 ? 0.912 -9.391 25.437 1.00 83.81 91 ARG A C 1
ATOM 746 O O . ARG A 1 91 ? 0.807 -10.477 26.008 1.00 83.81 91 ARG A O 1
ATOM 753 N N . LEU A 1 92 ? 0.804 -9.257 24.116 1.00 77.75 92 LEU A N 1
ATOM 754 C CA . LEU A 1 92 ? 0.731 -10.410 23.223 1.00 77.75 92 LEU A CA 1
ATOM 755 C C . LEU A 1 92 ? 2.083 -11.160 23.239 1.00 77.75 92 LEU A C 1
ATOM 757 O O . LEU A 1 92 ? 3.124 -10.504 23.288 1.00 77.75 92 LEU A O 1
ATOM 761 N N . PRO A 1 93 ? 2.069 -12.507 23.264 1.00 77.38 93 PRO A N 1
ATOM 762 C CA . PRO A 1 93 ? 3.271 -13.337 23.371 1.00 77.38 93 PRO A CA 1
ATOM 763 C C . PRO A 1 93 ? 4.181 -13.281 22.138 1.00 77.38 93 PRO A C 1
ATOM 765 O O . PRO A 1 93 ? 3.669 -13.042 21.020 1.00 77.38 93 PRO A O 1
#

Radius of gyration: 28.14 Å; chains: 1; bounding box: 47×33×87 Å

pLDDT: mean 79.23, std 12.81, range [39.34, 92.19]

Organism: NCBI:txid34458

Secondary structure (DSSP, 8-state):
----------PPPPTT-PPBP-S-HHHHHHHHHTT---BT-------TT--HHHHHHHHHHHHS----HHHHS-GGGGGGGGGGSHHHHHT--